Protein AF-A0A4Q2KRN3-F1 (afdb_monomer)

Nearest PDB structures (foldseek):
  7a62-assembly1_A  TM=2.778E-01  e=8.579E+00  Homo sapiens

Mean predicted aligned error: 7.38 Å

Structure (mmCIF, N/CA/C/O backbone):
data_AF-A0A4Q2KRN3-F1
#
_entry.id   AF-A0A4Q2KRN3-F1
#
loop_
_atom_site.group_PDB
_atom_site.id
_atom_site.type_symbol
_atom_site.label_atom_id
_atom_site.label_alt_id
_atom_site.label_comp_id
_atom_site.label_asym_id
_atom_site.label_entity_id
_atom_site.label_seq_id
_atom_site.pdbx_PDB_ins_code
_atom_site.Cartn_x
_atom_site.Cartn_y
_atom_site.Cartn_z
_atom_site.occupancy
_atom_site.B_iso_or_equiv
_atom_site.auth_seq_id
_atom_site.auth_comp_id
_atom_site.auth_asym_id
_atom_site.auth_atom_id
_atom_site.pdbx_PDB_model_num
ATOM 1 N N . THR A 1 1 ? -9.353 -7.793 -0.662 1.00 95.75 1 THR A N 1
ATOM 2 C CA . THR A 1 1 ? -9.079 -7.278 0.700 1.00 95.75 1 THR A CA 1
ATOM 3 C C . THR A 1 1 ? -7.907 -6.313 0.641 1.00 95.75 1 THR A C 1
ATOM 5 O O . THR A 1 1 ? -7.172 -6.354 -0.342 1.00 95.75 1 THR A O 1
ATOM 8 N N . ALA A 1 2 ? -7.705 -5.466 1.656 1.00 97.69 2 ALA A N 1
ATOM 9 C CA . ALA A 1 2 ? -6.557 -4.552 1.685 1.00 97.69 2 ALA A CA 1
ATOM 10 C C . ALA A 1 2 ? -5.212 -5.304 1.583 1.00 97.69 2 ALA A C 1
ATOM 12 O O . ALA A 1 2 ? -4.338 -4.899 0.824 1.00 97.69 2 ALA A O 1
ATOM 13 N N . ALA A 1 3 ? -5.089 -6.463 2.244 1.00 98.25 3 ALA A N 1
ATOM 14 C CA . ALA A 1 3 ? -3.906 -7.322 2.155 1.00 98.25 3 ALA A CA 1
ATOM 15 C C . ALA A 1 3 ? -3.642 -7.855 0.732 1.00 98.25 3 ALA A C 1
ATOM 17 O O . ALA A 1 3 ? -2.503 -7.839 0.276 1.00 98.25 3 ALA A O 1
ATOM 18 N N . ALA A 1 4 ? -4.685 -8.280 0.007 1.00 98.56 4 ALA A N 1
ATOM 19 C CA . ALA A 1 4 ? -4.535 -8.743 -1.375 1.00 98.56 4 ALA A CA 1
ATOM 20 C C . ALA A 1 4 ? -4.101 -7.609 -2.319 1.00 98.56 4 ALA A C 1
ATOM 22 O O . ALA A 1 4 ? -3.258 -7.820 -3.185 1.00 98.56 4 ALA A O 1
ATOM 23 N N . ALA A 1 5 ? -4.635 -6.398 -2.124 1.00 98.56 5 ALA A N 1
ATOM 24 C CA . ALA A 1 5 ? -4.219 -5.226 -2.891 1.00 98.56 5 ALA A CA 1
ATOM 25 C C . ALA A 1 5 ? -2.755 -4.849 -2.607 1.00 98.56 5 ALA A C 1
ATOM 27 O O . ALA A 1 5 ? -2.024 -4.532 -3.539 1.00 98.56 5 ALA A O 1
ATOM 28 N N . ALA A 1 6 ? -2.314 -4.936 -1.346 1.00 98.69 6 ALA A N 1
ATOM 29 C CA . ALA A 1 6 ? -0.916 -4.727 -0.980 1.00 98.69 6 ALA A CA 1
ATOM 30 C C . ALA A 1 6 ? 0.013 -5.761 -1.633 1.00 98.69 6 ALA A C 1
ATOM 32 O O . ALA A 1 6 ? 1.011 -5.375 -2.232 1.00 98.69 6 ALA A O 1
ATOM 33 N N . ALA A 1 7 ? -0.340 -7.049 -1.605 1.00 98.69 7 ALA A N 1
ATOM 34 C CA . ALA A 1 7 ? 0.453 -8.100 -2.246 1.00 98.69 7 ALA A CA 1
ATOM 35 C C . ALA A 1 7 ? 0.568 -7.906 -3.771 1.00 98.69 7 ALA A C 1
ATOM 37 O O . ALA A 1 7 ? 1.655 -8.037 -4.328 1.00 98.69 7 ALA A O 1
ATOM 38 N N . ALA A 1 8 ? -0.527 -7.514 -4.433 1.00 98.62 8 ALA A N 1
ATOM 39 C CA . ALA A 1 8 ? -0.562 -7.277 -5.878 1.00 98.62 8 ALA A CA 1
ATOM 40 C C . ALA A 1 8 ?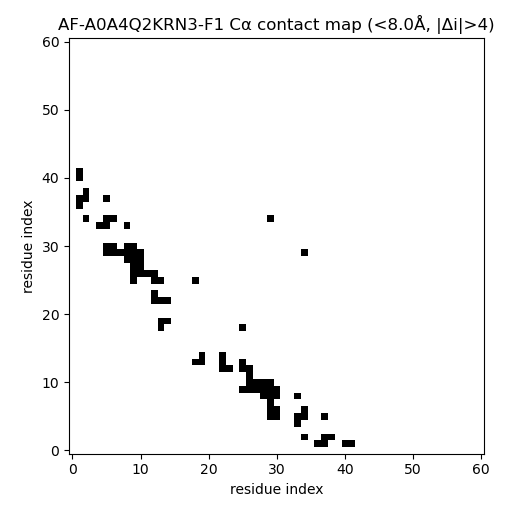 0.337 -6.114 -6.342 1.00 98.62 8 ALA A C 1
ATOM 42 O O . ALA A 1 8 ? 0.625 -5.988 -7.529 1.00 98.62 8 ALA A O 1
ATOM 43 N N . THR A 1 9 ? 0.824 -5.267 -5.427 1.00 98.31 9 THR A N 1
ATOM 44 C CA . THR A 1 9 ? 1.792 -4.220 -5.790 1.00 98.31 9 THR A CA 1
ATOM 45 C C . THR A 1 9 ? 3.131 -4.776 -6.277 1.00 98.31 9 THR A C 1
ATOM 47 O O . THR A 1 9 ? 3.847 -4.058 -6.968 1.00 98.31 9 THR A O 1
ATOM 50 N N . ALA A 1 10 ? 3.439 -6.049 -5.996 1.00 98.12 10 ALA A N 1
ATOM 51 C CA . ALA A 1 10 ? 4.605 -6.738 -6.547 1.00 98.12 10 ALA A CA 1
ATOM 52 C C . ALA A 1 10 ? 4.629 -6.741 -8.085 1.00 98.12 10 ALA A C 1
ATOM 54 O O . ALA A 1 10 ? 5.704 -6.741 -8.681 1.00 98.12 10 ALA A O 1
ATOM 55 N N . ASP A 1 11 ? 3.458 -6.691 -8.724 1.00 98.06 11 ASP A N 1
ATOM 56 C CA . ASP A 1 11 ? 3.324 -6.714 -10.182 1.00 98.06 11 ASP A CA 1
ATOM 57 C C . ASP A 1 11 ? 3.386 -5.305 -10.807 1.00 98.06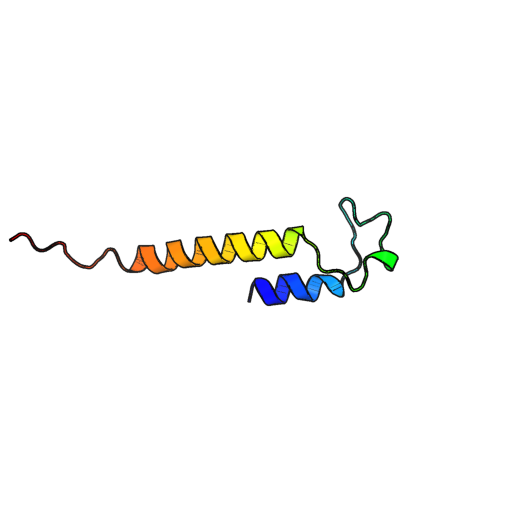 11 ASP A C 1
ATOM 59 O O . ASP A 1 11 ? 3.271 -5.146 -12.024 1.00 98.06 11 ASP A O 1
ATOM 63 N N . LEU A 1 12 ? 3.550 -4.255 -9.992 1.00 97.56 12 LEU A N 1
ATOM 64 C CA . LEU A 1 12 ? 3.518 -2.865 -10.438 1.00 97.56 12 LEU A CA 1
ATOM 65 C C . LEU A 1 12 ? 4.923 -2.289 -10.611 1.00 97.56 12 LEU A C 1
ATOM 67 O O . LEU A 1 12 ? 5.786 -2.401 -9.744 1.00 97.56 12 LEU A O 1
ATOM 71 N N . LEU A 1 13 ? 5.123 -1.548 -11.702 1.00 97.25 13 LEU A N 1
ATOM 72 C CA . LEU A 1 13 ? 6.331 -0.750 -11.880 1.00 97.25 13 LEU A CA 1
ATOM 73 C C . LEU A 1 13 ? 6.248 0.524 -11.010 1.00 97.25 13 LEU A C 1
ATOM 75 O O . LEU A 1 13 ? 5.327 1.331 -11.201 1.00 97.25 13 LEU A O 1
ATOM 79 N N . PRO A 1 14 ? 7.186 0.771 -10.077 1.00 96.25 14 PRO A N 1
ATOM 80 C CA . PRO A 1 14 ? 7.093 1.915 -9.179 1.00 96.25 14 PRO A CA 1
ATOM 81 C C . PRO A 1 14 ? 7.380 3.225 -9.922 1.00 96.25 14 PRO A C 1
ATOM 83 O O . PRO A 1 14 ? 8.454 3.443 -10.481 1.00 96.25 14 PRO A O 1
ATOM 86 N N . ARG A 1 15 ? 6.412 4.147 -9.887 1.00 96.31 15 ARG A N 1
ATOM 87 C CA . ARG A 1 15 ? 6.498 5.461 -10.558 1.00 96.31 15 ARG A CA 1
ATOM 88 C C . ARG A 1 15 ? 6.959 6.595 -9.638 1.00 96.31 15 ARG A C 1
ATOM 90 O O . ARG A 1 15 ? 7.255 7.690 -10.113 1.00 96.31 15 ARG A O 1
ATOM 97 N N . MET A 1 16 ? 7.025 6.353 -8.330 1.00 94.62 16 MET A N 1
ATOM 98 C CA . MET A 1 16 ? 7.403 7.337 -7.309 1.00 94.62 16 MET A CA 1
ATOM 99 C C . MET A 1 16 ? 8.103 6.689 -6.106 1.00 94.62 16 MET A C 1
ATOM 101 O O . MET A 1 16 ? 8.254 5.471 -6.045 1.00 94.62 16 MET A O 1
ATOM 105 N N . GLY A 1 17 ? 8.556 7.522 -5.162 1.00 94.69 17 GLY A N 1
ATOM 106 C CA . GLY A 1 17 ? 9.235 7.080 -3.945 1.00 94.69 17 GLY A CA 1
ATOM 107 C C . GLY A 1 17 ? 10.651 6.550 -4.183 1.00 94.69 17 GLY A C 1
ATOM 108 O O . GLY A 1 17 ? 11.235 6.712 -5.256 1.00 94.69 17 GLY A O 1
ATOM 109 N N . ARG A 1 18 ? 11.212 5.905 -3.153 1.00 95.62 18 ARG A N 1
ATOM 110 C CA . ARG A 1 18 ? 12.591 5.382 -3.170 1.00 95.62 18 ARG A CA 1
ATOM 111 C C . ARG A 1 18 ? 12.783 4.183 -4.101 1.00 95.62 18 ARG A C 1
ATOM 113 O O . ARG A 1 18 ? 13.911 3.917 -4.489 1.00 95.62 18 ARG A O 1
ATOM 120 N N . ALA A 1 19 ? 11.706 3.491 -4.472 1.00 95.56 19 ALA A N 1
ATOM 121 C CA . ALA A 1 19 ? 11.753 2.361 -5.398 1.00 95.56 19 ALA A CA 1
ATOM 122 C C . ALA A 1 19 ? 11.863 2.799 -6.873 1.00 95.56 19 ALA A C 1
ATOM 124 O O . ALA A 1 19 ? 12.365 2.042 -7.699 1.00 95.56 19 ALA A O 1
ATOM 125 N N . ARG A 1 20 ? 11.467 4.038 -7.220 1.00 96.19 20 ARG A N 1
ATOM 126 C CA . ARG A 1 20 ? 11.474 4.542 -8.610 1.00 96.19 20 ARG A CA 1
ATOM 127 C C . ARG A 1 20 ? 12.830 4.404 -9.328 1.00 96.19 20 ARG A C 1
ATOM 129 O O . ARG A 1 20 ? 12.828 3.957 -10.471 1.00 96.19 20 ARG A O 1
ATOM 136 N N . PRO A 1 21 ? 13.990 4.748 -8.728 1.00 96.81 21 PRO A N 1
ATOM 137 C CA . PRO A 1 21 ? 15.295 4.566 -9.379 1.00 96.81 21 PRO A CA 1
ATOM 138 C C . PRO A 1 21 ? 15.667 3.095 -9.629 1.00 96.81 21 PRO A C 1
ATOM 140 O O . PRO A 1 21 ? 16.604 2.811 -10.370 1.00 96.81 21 PRO A O 1
ATOM 143 N N . HIS A 1 22 ? 14.956 2.157 -9.004 1.00 93.69 22 HIS A N 1
ATOM 144 C CA . HIS A 1 22 ? 15.175 0.717 -9.098 1.00 93.69 22 HIS A CA 1
ATOM 145 C C . HIS A 1 22 ? 13.967 0.008 -9.724 1.00 93.69 22 HIS A C 1
ATOM 147 O O . HIS A 1 22 ? 13.692 -1.134 -9.372 1.00 93.69 22 HIS A O 1
ATOM 153 N N . ALA A 1 23 ? 13.247 0.675 -10.632 1.00 91.50 23 ALA A N 1
ATOM 154 C CA . ALA A 1 23 ? 11.943 0.246 -11.137 1.00 91.50 23 ALA A CA 1
ATOM 155 C C . ALA A 1 23 ? 11.865 -1.234 -11.545 1.00 91.50 23 ALA A C 1
ATOM 157 O O . ALA A 1 23 ? 11.165 -2.002 -10.894 1.00 91.50 23 ALA A O 1
ATOM 158 N N . GLU A 1 24 ? 12.624 -1.654 -12.559 1.00 94.94 24 GLU A N 1
ATOM 159 C CA . GLU A 1 24 ? 12.618 -3.048 -13.034 1.00 94.94 24 GLU A CA 1
ATOM 160 C C . GLU A 1 24 ? 13.098 -4.036 -11.965 1.00 94.94 24 GLU A C 1
ATOM 162 O O . GLU A 1 24 ? 12.576 -5.138 -11.857 1.00 94.94 24 GLU A O 1
ATOM 167 N N . LYS A 1 25 ? 14.053 -3.621 -11.122 1.00 94.12 25 LYS A N 1
ATOM 168 C CA . LYS A 1 25 ? 14.569 -4.443 -10.014 1.00 94.12 25 LYS A CA 1
ATOM 169 C C . LYS A 1 25 ? 13.576 -4.587 -8.859 1.00 94.12 25 LYS A C 1
ATOM 171 O O . LYS A 1 25 ? 13.766 -5.458 -8.021 1.00 94.12 25 LYS A O 1
ATOM 176 N N . SER A 1 26 ? 12.572 -3.717 -8.784 1.00 94.44 26 SER A N 1
ATOM 177 C CA . SER A 1 26 ? 11.549 -3.740 -7.736 1.00 94.44 26 SER A CA 1
ATOM 178 C C . SER A 1 26 ? 1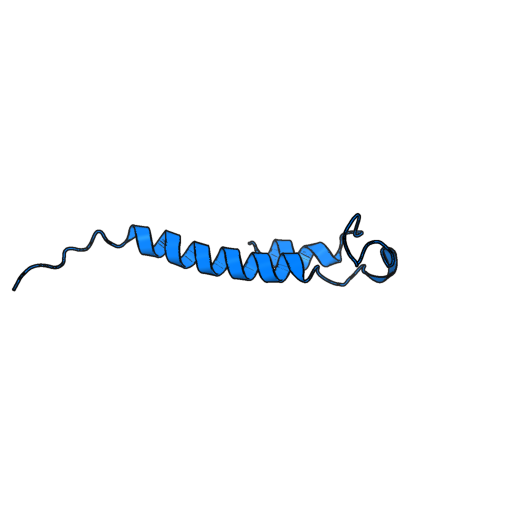0.358 -4.629 -8.104 1.00 94.44 26 SER A C 1
ATOM 180 O O . SER A 1 26 ? 9.546 -4.921 -7.232 1.00 94.44 26 SER A O 1
ATOM 182 N N . LEU A 1 27 ? 10.248 -5.081 -9.362 1.00 96.44 27 LEU A N 1
ATOM 183 C CA . LEU A 1 27 ? 9.223 -6.044 -9.771 1.00 96.44 27 LEU A CA 1
ATOM 184 C C . LEU A 1 27 ? 9.369 -7.351 -8.983 1.00 96.44 27 LEU A C 1
ATOM 186 O O . LEU A 1 27 ? 10.474 -7.837 -8.745 1.00 96.44 27 LEU A O 1
ATOM 190 N N . GLY A 1 28 ? 8.239 -7.909 -8.561 1.00 96.94 28 GLY A N 1
ATOM 191 C CA . GLY A 1 28 ? 8.167 -9.070 -7.677 1.00 96.94 28 GLY A CA 1
ATOM 192 C C . GLY A 1 28 ? 8.309 -8.736 -6.188 1.00 96.94 28 GLY A C 1
ATOM 193 O O . GLY A 1 28 ? 8.142 -9.626 -5.358 1.00 96.94 28 GLY A O 1
ATOM 194 N N . THR A 1 29 ? 8.578 -7.476 -5.825 1.00 97.44 29 THR A N 1
ATOM 195 C CA . THR A 1 29 ? 8.640 -7.035 -4.425 1.00 97.44 29 THR A CA 1
ATOM 196 C C . THR A 1 29 ? 7.404 -6.200 -4.088 1.00 97.44 29 THR A C 1
ATOM 198 O O . THR A 1 29 ? 7.263 -5.100 -4.623 1.00 97.44 29 THR A O 1
ATOM 201 N N . PRO A 1 30 ? 6.512 -6.673 -3.198 1.00 98.00 30 PRO A N 1
ATOM 202 C CA . PRO A 1 30 ? 5.393 -5.869 -2.723 1.00 98.00 30 PRO A CA 1
ATOM 203 C C . PRO A 1 30 ? 5.858 -4.548 -2.095 1.00 98.00 30 PRO A C 1
ATOM 205 O O . PRO A 1 30 ? 6.855 -4.507 -1.371 1.00 98.00 30 PRO A O 1
ATOM 208 N N . ASP A 1 31 ? 5.108 -3.472 -2.323 1.00 97.94 31 ASP A N 1
ATOM 209 C CA . ASP A 1 31 ? 5.354 -2.175 -1.708 1.00 97.94 31 ASP A CA 1
ATOM 210 C C . ASP A 1 31 ? 5.161 -2.261 -0.180 1.00 97.94 31 ASP A C 1
ATOM 212 O O . ASP A 1 31 ? 4.055 -2.545 0.304 1.00 97.94 31 ASP A O 1
ATOM 216 N N . PRO A 1 32 ? 6.204 -1.981 0.622 1.00 97.62 32 PRO A N 1
ATOM 217 C CA . PRO A 1 32 ? 6.100 -2.036 2.079 1.00 97.62 32 PRO A CA 1
ATOM 218 C C . PRO A 1 32 ? 5.125 -0.988 2.641 1.00 97.62 32 PRO A C 1
ATOM 220 O O . PRO A 1 32 ? 4.529 -1.203 3.703 1.00 97.62 32 PRO A O 1
ATOM 223 N N . GLY A 1 33 ? 4.936 0.133 1.934 1.00 97.94 33 GLY A N 1
ATOM 224 C CA . GLY A 1 33 ? 3.950 1.155 2.283 1.00 97.94 33 GLY A CA 1
ATOM 225 C C . GLY A 1 33 ? 2.520 0.621 2.197 1.00 97.94 33 GLY A C 1
ATOM 226 O O . GLY A 1 33 ? 1.760 0.744 3.157 1.00 97.94 33 GLY A O 1
ATOM 227 N N . ALA A 1 34 ? 2.179 -0.047 1.096 1.00 98.25 34 ALA A N 1
ATOM 228 C CA . ALA A 1 34 ? 0.885 -0.687 0.892 1.00 98.25 34 ALA A CA 1
ATOM 229 C C . ALA A 1 34 ? 0.601 -1.786 1.929 1.00 98.25 34 ALA A C 1
ATOM 231 O O . ALA A 1 34 ? -0.514 -1.860 2.445 1.00 98.25 34 ALA A O 1
ATOM 232 N N . HIS A 1 35 ? 1.600 -2.599 2.296 1.00 98.50 35 HIS A N 1
ATOM 233 C CA . HIS A 1 35 ? 1.450 -3.592 3.370 1.00 98.50 35 HIS A CA 1
ATOM 234 C C . HIS A 1 35 ? 1.147 -2.946 4.723 1.00 98.50 35 HIS A C 1
ATOM 236 O O . HIS A 1 35 ? 0.206 -3.349 5.405 1.00 98.50 35 HIS A O 1
ATOM 242 N N . SER A 1 36 ? 1.904 -1.911 5.089 1.00 98.69 36 SER A N 1
ATOM 243 C CA . SER A 1 36 ? 1.668 -1.159 6.327 1.00 98.69 36 SER A CA 1
ATOM 244 C C . SER A 1 36 ? 0.278 -0.519 6.326 1.00 98.69 36 SER A C 1
ATOM 246 O O . SER A 1 36 ? -0.442 -0.580 7.321 1.00 98.69 36 SER A O 1
ATOM 248 N N . PHE A 1 37 ? -0.144 0.035 5.187 1.00 98.69 37 PHE A N 1
ATOM 249 C CA . PHE A 1 37 ? -1.473 0.613 5.030 1.00 98.69 37 PHE A CA 1
ATOM 250 C C . PHE A 1 37 ? -2.583 -0.432 5.172 1.00 98.69 37 PHE A C 1
ATOM 252 O O . PHE A 1 37 ? -3.581 -0.169 5.835 1.00 98.69 37 PHE A O 1
ATOM 259 N N . ALA A 1 38 ? -2.404 -1.637 4.626 1.00 98.69 38 ALA A N 1
ATOM 260 C CA . ALA A 1 38 ? -3.365 -2.721 4.799 1.00 98.69 38 ALA A CA 1
ATOM 261 C C . ALA A 1 38 ? -3.542 -3.119 6.273 1.00 98.69 38 ALA A C 1
ATOM 263 O O . ALA A 1 38 ? -4.675 -3.350 6.695 1.00 98.69 38 ALA A O 1
ATOM 264 N N . LEU A 1 39 ? -2.455 -3.151 7.055 1.00 98.56 39 LEU A N 1
ATOM 265 C CA . LEU A 1 39 ? -2.511 -3.400 8.501 1.00 98.56 39 LEU A CA 1
ATOM 266 C C . LEU A 1 39 ? -3.269 -2.289 9.237 1.00 98.56 39 LEU A C 1
ATOM 268 O O . LEU A 1 39 ? -4.136 -2.578 10.057 1.00 98.56 39 LEU A O 1
ATOM 272 N N . ILE A 1 40 ? -2.990 -1.025 8.906 1.00 98.62 40 ILE A N 1
ATOM 273 C CA . ILE A 1 40 ? -3.685 0.132 9.490 1.00 98.62 40 ILE A CA 1
ATOM 274 C C . ILE A 1 40 ? -5.183 0.071 9.182 1.00 98.62 40 ILE A C 1
ATOM 276 O O . ILE A 1 40 ? -6.005 0.190 10.085 1.00 98.62 40 ILE A O 1
ATOM 280 N N . VAL A 1 41 ? -5.549 -0.142 7.916 1.00 98.19 41 VAL A N 1
ATOM 281 C CA . VAL A 1 41 ? -6.952 -0.225 7.487 1.00 98.19 41 VAL A CA 1
ATOM 282 C C . VAL A 1 41 ? -7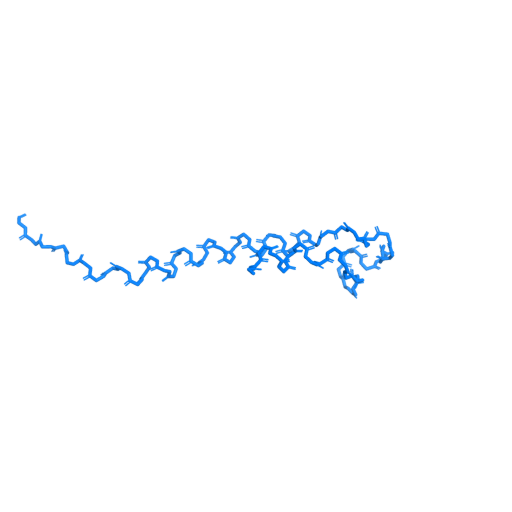.668 -1.392 8.160 1.00 98.19 41 VAL A C 1
ATOM 284 O O . VAL A 1 41 ? -8.831 -1.250 8.524 1.00 98.19 41 VAL A O 1
ATOM 287 N N . HIS A 1 42 ? -6.991 -2.526 8.351 1.00 97.38 42 HIS A N 1
ATOM 288 C CA . HIS A 1 42 ? -7.558 -3.659 9.075 1.00 97.38 42 HIS A CA 1
ATOM 289 C C . HIS A 1 42 ? -7.887 -3.294 10.528 1.00 97.38 42 HIS A C 1
ATOM 291 O O . HIS A 1 42 ? -9.036 -3.458 10.928 1.00 97.38 42 HIS A O 1
ATOM 297 N N . ALA A 1 43 ? -6.935 -2.711 11.262 1.00 97.19 43 ALA A N 1
ATOM 298 C CA . ALA A 1 43 ? -7.142 -2.285 12.647 1.00 97.19 43 ALA A CA 1
ATOM 299 C C . ALA A 1 43 ? -8.247 -1.219 12.777 1.00 97.19 43 ALA A C 1
ATOM 301 O O . ALA A 1 43 ? -9.098 -1.295 13.658 1.00 97.19 43 ALA A O 1
ATOM 302 N N . VAL A 1 44 ? -8.287 -0.239 11.866 1.00 97.44 44 VAL A N 1
ATOM 303 C CA . VAL A 1 44 ? -9.371 0.759 11.826 1.00 97.44 44 VAL A CA 1
ATOM 304 C C . VAL A 1 44 ? -10.717 0.094 11.537 1.00 97.44 44 VAL A C 1
ATOM 306 O O . VAL A 1 44 ? -11.717 0.447 12.153 1.00 97.44 44 VAL A O 1
ATOM 309 N N . GLY A 1 45 ? -10.752 -0.881 10.627 1.00 96.31 45 GLY A N 1
ATOM 310 C CA . GLY 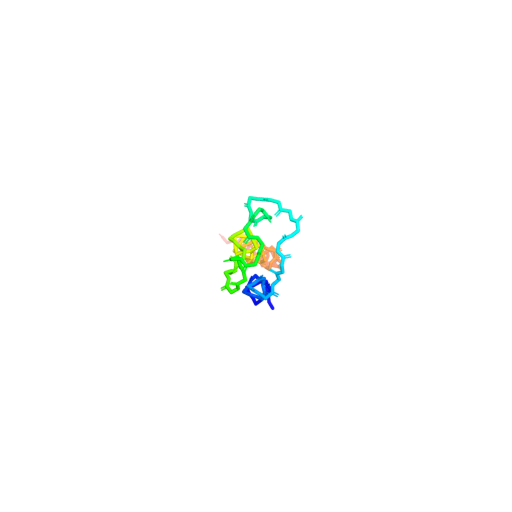A 1 45 ? -11.956 -1.645 10.316 1.00 96.31 45 GLY A CA 1
ATOM 311 C C . GLY A 1 45 ? -12.536 -2.355 11.539 1.00 96.31 45 GLY A C 1
ATOM 312 O O . GLY A 1 45 ? -13.746 -2.311 11.733 1.00 96.31 45 GLY A O 1
ATOM 313 N N . GLU A 1 46 ? -11.690 -2.944 12.389 1.00 95.31 46 GLU A N 1
ATOM 314 C CA . GLU A 1 46 ? -12.124 -3.567 13.648 1.00 95.31 46 GLU A CA 1
ATOM 315 C C . GLU A 1 46 ? -12.777 -2.556 14.595 1.00 95.31 46 GLU A C 1
ATOM 317 O O . GLU A 1 46 ? -13.842 -2.836 15.144 1.00 95.31 46 GLU A O 1
ATOM 322 N N . VAL A 1 47 ? -12.196 -1.357 14.727 1.00 96.12 47 VAL A N 1
ATOM 323 C CA . VAL A 1 47 ? -12.779 -0.279 15.542 1.00 96.12 47 VAL A CA 1
ATOM 324 C C . VAL A 1 47 ? -14.132 0.145 14.984 1.00 96.12 47 VAL A C 1
ATOM 326 O O . VAL A 1 47 ? -15.096 0.213 15.733 1.00 96.12 47 VAL A O 1
ATOM 329 N N . LEU A 1 48 ? -14.239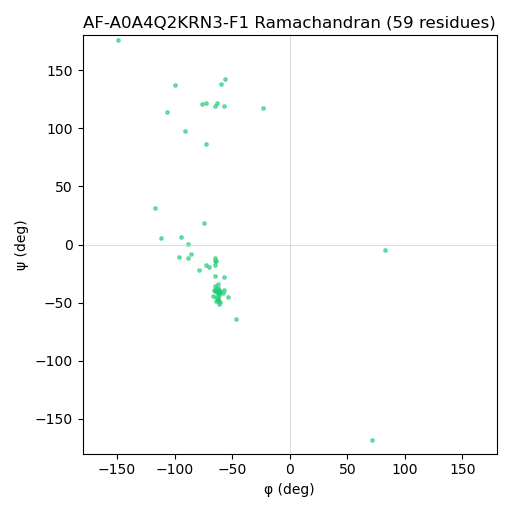 0.380 13.674 1.00 94.81 48 LEU A N 1
ATOM 330 C CA . LEU A 1 48 ? -15.490 0.829 13.054 1.00 94.81 48 LEU A CA 1
ATOM 331 C C . LEU A 1 48 ? -16.610 -0.215 13.162 1.00 94.81 48 LEU A C 1
ATOM 333 O O . LEU A 1 48 ? -17.765 0.141 13.392 1.00 94.81 48 LEU A O 1
ATOM 337 N N . VAL A 1 49 ? -16.276 -1.502 13.028 1.00 94.62 49 VAL A N 1
ATOM 338 C CA . VAL A 1 49 ? -17.235 -2.593 13.245 1.00 94.62 49 VAL A CA 1
ATOM 339 C C . VAL A 1 49 ? -17.648 -2.653 14.719 1.00 94.62 49 VAL A C 1
ATOM 341 O O . VAL A 1 49 ? -18.841 -2.723 15.002 1.00 94.62 49 VAL A O 1
ATOM 344 N N . GLY A 1 50 ? -16.698 -2.544 15.655 1.00 79.88 50 GLY A N 1
ATOM 345 C CA . GLY A 1 50 ? -16.967 -2.534 17.098 1.00 79.88 50 GLY A CA 1
ATOM 346 C C . GLY A 1 50 ? -17.782 -1.327 17.575 1.00 79.88 50 GLY A C 1
ATOM 347 O O . GLY A 1 50 ? -18.676 -1.479 18.401 1.00 79.88 50 GLY A O 1
ATOM 348 N N . SER A 1 51 ? -17.572 -0.144 16.989 1.00 67.06 51 SER A N 1
ATOM 349 C CA . SER A 1 51 ? -18.370 1.064 17.255 1.00 67.06 51 SER A CA 1
ATOM 350 C C . SER A 1 51 ? -19.832 0.939 16.813 1.00 67.06 51 SER A C 1
ATOM 352 O O . SER A 1 51 ? -20.651 1.781 17.167 1.00 67.06 51 SER A O 1
ATOM 354 N N . THR A 1 52 ? -20.179 -0.100 16.048 1.00 60.75 52 THR A N 1
ATOM 355 C CA . THR A 1 52 ? -21.568 -0.383 15.662 1.00 60.75 52 THR A CA 1
ATOM 356 C C . THR A 1 52 ? -22.302 -1.221 16.726 1.00 60.75 52 THR A C 1
ATOM 358 O O . THR A 1 52 ? -23.516 -1.376 16.636 1.00 60.75 52 THR A O 1
ATOM 361 N N . ASP A 1 53 ? -21.600 -1.728 17.753 1.00 59.22 53 ASP A N 1
ATOM 362 C CA . ASP A 1 53 ? -22.160 -2.608 18.797 1.00 59.22 53 ASP A CA 1
ATOM 363 C C . ASP A 1 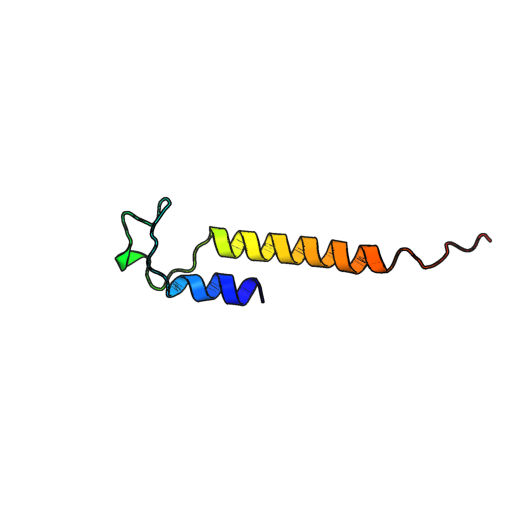53 ? -22.235 -1.950 20.200 1.00 59.22 53 ASP A C 1
ATOM 365 O O . ASP A 1 53 ? -22.681 -2.585 21.154 1.00 59.22 53 ASP A O 1
ATOM 369 N N . GLU A 1 54 ? -21.908 -0.653 20.344 1.00 57.25 54 GLU A N 1
ATOM 370 C CA . GLU A 1 54 ? -22.066 0.112 21.609 1.00 57.25 54 GLU A CA 1
ATOM 371 C C . GLU A 1 54 ? -23.530 0.495 21.940 1.00 57.25 54 GLU A C 1
ATOM 373 O O . GLU A 1 54 ? -23.803 1.362 22.766 1.00 57.25 54 GLU A O 1
ATOM 378 N N . GLY A 1 55 ? -24.500 -0.178 21.317 1.00 51.72 55 GLY A N 1
ATOM 379 C CA . GLY A 1 55 ? -25.929 -0.064 21.619 1.00 51.72 55 GLY A CA 1
ATOM 380 C C . GLY A 1 55 ? -26.466 -1.117 22.595 1.00 51.72 55 GLY A C 1
ATOM 381 O O . GLY A 1 55 ? -27.679 -1.190 22.773 1.00 51.72 55 GLY A O 1
ATOM 382 N N . LYS A 1 56 ? -25.620 -1.960 23.205 1.00 51.91 56 LYS A N 1
ATOM 383 C CA . LYS A 1 56 ? -26.069 -2.906 24.239 1.00 51.91 56 LYS A CA 1
ATOM 384 C C . LYS A 1 56 ? -25.948 -2.271 25.624 1.00 51.91 56 LYS A C 1
ATOM 386 O O . LYS A 1 56 ? -24.874 -2.213 26.212 1.00 51.91 56 LYS A O 1
ATOM 391 N N . GLU A 1 57 ? -27.095 -1.770 26.067 1.00 52.09 57 GLU A N 1
ATOM 392 C CA . GLU A 1 57 ? -27.458 -1.265 27.390 1.00 52.09 57 GLU A CA 1
ATOM 393 C C . GLU A 1 57 ? -26.584 -1.812 28.533 1.00 52.09 57 GLU A C 1
ATOM 395 O O . GLU A 1 57 ? -26.607 -3.001 28.853 1.00 52.09 57 GLU A O 1
ATOM 400 N N . HIS A 1 58 ? -25.867 -0.915 29.213 1.00 48.19 58 HIS A N 1
ATOM 401 C CA . HIS A 1 58 ? -25.498 -1.144 30.605 1.00 48.19 58 HIS A CA 1
ATOM 402 C C . HIS A 1 58 ? -26.766 -0.972 31.448 1.00 48.19 58 HIS A C 1
ATOM 404 O O . HIS A 1 58 ? -27.081 0.123 31.912 1.00 48.19 58 HIS A O 1
ATOM 410 N N . GLU A 1 59 ? -27.523 -2.061 31.579 1.00 47.56 59 GLU A N 1
ATOM 411 C CA . GLU A 1 59 ? -28.618 -2.185 32.535 1.00 47.56 59 GLU A CA 1
ATOM 412 C C . GLU A 1 59 ? -28.066 -1.933 33.947 1.00 47.56 59 GLU A C 1
ATOM 414 O O . GLU A 1 59 ? -27.142 -2.605 34.413 1.00 47.56 59 GLU A O 1
ATOM 419 N N . HIS A 1 60 ? -28.600 -0.901 34.602 1.00 42.62 60 HIS A N 1
ATOM 420 C CA . HIS A 1 60 ?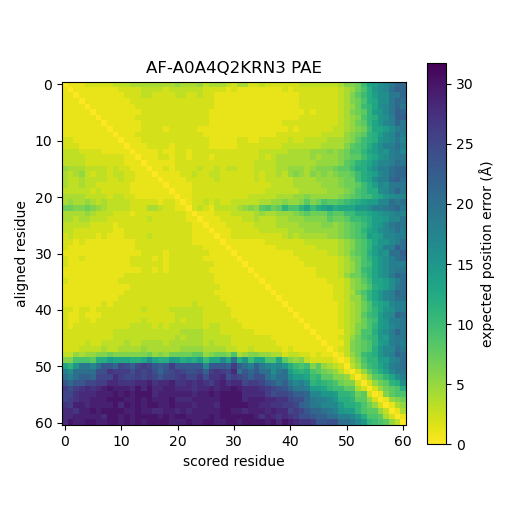 -28.386 -0.653 36.019 1.00 42.62 60 HIS A CA 1
ATOM 421 C C . HIS A 1 60 ? -28.976 -1.807 36.837 1.00 42.62 60 HIS A C 1
ATOM 423 O O . HIS A 1 60 ? -30.186 -2.028 36.802 1.00 42.62 60 HIS A O 1
ATOM 429 N N . ALA A 1 61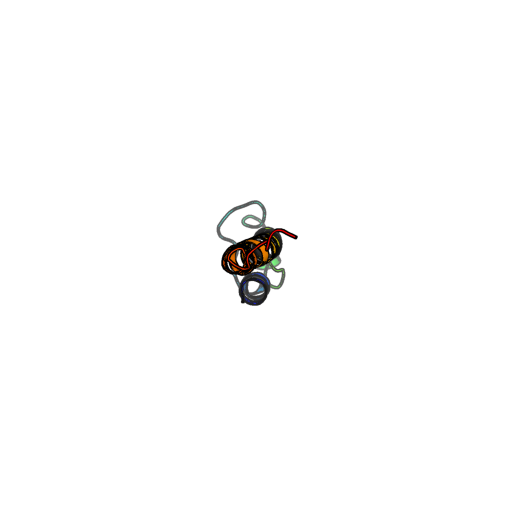 ? -28.128 -2.459 37.632 1.00 40.75 61 ALA A N 1
ATOM 430 C CA . ALA A 1 61 ? -28.506 -3.193 38.834 1.00 40.75 61 ALA A CA 1
ATOM 431 C C . ALA A 1 61 ? -27.562 -2.800 39.976 1.00 40.75 61 ALA A C 1
ATOM 433 O O . ALA A 1 61 ? -26.337 -2.719 39.721 1.00 40.75 61 ALA A O 1
#

Solvent-accessible surface area (backbone atoms only — not comparable to full-atom values): 3616 Å² total; per-residue (Å²): 104,55,59,57,56,16,53,56,36,11,80,43,74,44,88,55,75,89,50,31,92,41,26,82,77,40,49,76,46,49,44,67,66,42,45,54,48,24,54,52,52,50,57,51,48,53,51,60,58,52,67,71,60,80,80,71,75,86,74,89,126

Radius of gyration: 18.73 Å; Cα contacts (8 Å, |Δi|>4): 44; chains: 1; bounding box: 44×16×52 Å

Secondary structure (DSSP, 8-state):
-HHHHHHHGGGSPP-SSTTGGGHHHHTTS--HHHHHHHHHHHHHHHHHHHTTSTTS-----

Organism: NCBI:txid205332

InterPro domains:
  IPR004007 DhaL domain [PF02734] (2-44)
  IPR004007 DhaL domain [PS51480] (1-46)
  IPR036117 DhaL domain superfamily [G3DSA:1.25.40.340] (1-48)
  IPR036117 DhaL domain superfamily [SSF101473] (2-47)

Sequence (61 aa):
TAAAAAAATADLLPRMGRARPHAEKSLGTPDPGAHSFALIVHAVGEVLVGSTDEGKEHEHA

pLDDT: mean 88.65, std 17.39, range [40.75, 98.69]

Foldseek 3Di:
DLQVVQQCQLQDQDPDDPCNVVRVVSRNPGDVVSNVVSVVVVVVVVVVVVVVVVPPDPDDD